Protein AF-A0A4Y7TTF8-F1 (afdb_monomer_lite)

Sequence (127 aa):
MDPTRLFASNSPPDPGEVVTLNNRIEDLTSSISQMEAQLQVMKVELKRHQNALSAFRRIPQEILGEIFLYACPSEGQVVRFGLVCRMWRKATLSTHQLWTTIAISKWLLTFDLDPRYLGYLGWNLPA

Organism: Coprinellus micaceus (NCBI:txid71717)

Radius of gyration: 32.26 Å; chains: 1; bounding box: 101×22×63 Å

Structure (mmCIF, N/CA/C/O backbone):
data_AF-A0A4Y7TTF8-F1
#
_entry.id   AF-A0A4Y7TTF8-F1
#
loop_
_atom_site.group_PDB
_atom_site.id
_atom_site.type_symbol
_atom_site.label_atom_id
_atom_site.label_alt_id
_atom_site.label_comp_id
_atom_site.label_asym_id
_atom_site.label_entity_id
_atom_site.label_seq_id
_atom_site.pdbx_PDB_ins_code
_atom_site.Cartn_x
_atom_site.Cartn_y
_atom_site.Cartn_z
_atom_site.occupancy
_atom_site.B_iso_or_equiv
_atom_site.auth_seq_id
_atom_site.auth_comp_id
_atom_site.auth_asym_id
_atom_site.auth_atom_id
_atom_site.pdbx_PDB_model_num
ATOM 1 N N . MET A 1 1 ? -31.064 -7.640 34.286 1.00 60.31 1 MET A N 1
ATOM 2 C CA . MET A 1 1 ? -31.909 -6.430 34.347 1.00 60.31 1 MET A CA 1
ATOM 3 C C . MET A 1 1 ? -31.841 -5.751 32.996 1.00 60.31 1 MET A C 1
ATOM 5 O O . MET A 1 1 ? -30.791 -5.816 32.374 1.00 60.31 1 MET A O 1
ATOM 9 N N . ASP A 1 2 ? -32.946 -5.183 32.526 1.00 70.56 2 ASP A N 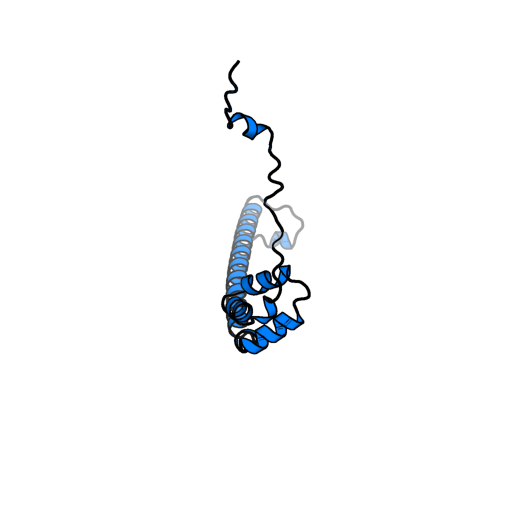1
ATOM 10 C CA . ASP A 1 2 ? -33.003 -4.468 31.249 1.00 70.56 2 ASP A CA 1
ATOM 11 C C . ASP A 1 2 ? -32.699 -2.971 31.484 1.00 70.56 2 ASP A C 1
ATOM 13 O O . ASP A 1 2 ? -33.492 -2.303 32.152 1.00 70.56 2 ASP A O 1
ATOM 17 N N . PRO A 1 3 ? -31.565 -2.433 30.989 1.00 70.56 3 PRO A N 1
ATOM 18 C CA . PRO A 1 3 ? -31.165 -1.046 31.216 1.00 70.56 3 PRO A CA 1
ATOM 19 C C . PRO A 1 3 ? -31.905 -0.039 30.316 1.00 70.56 3 PRO A C 1
ATOM 21 O O . PRO A 1 3 ? -31.552 1.140 30.318 1.00 70.56 3 PRO A O 1
ATOM 24 N N . THR A 1 4 ? -32.925 -0.445 29.546 1.00 79.00 4 THR A N 1
ATOM 25 C CA . THR A 1 4 ? -33.674 0.453 28.639 1.00 79.00 4 THR A CA 1
ATOM 26 C C . THR A 1 4 ? -34.206 1.719 29.312 1.00 79.00 4 THR A C 1
ATOM 28 O O . THR A 1 4 ? -34.226 2.775 28.676 1.00 79.00 4 THR A O 1
ATOM 31 N N . ARG A 1 5 ? -34.559 1.667 30.607 1.00 84.25 5 ARG A N 1
ATOM 32 C CA . ARG A 1 5 ? -35.003 2.853 31.367 1.00 84.25 5 ARG A CA 1
ATOM 33 C C . ARG A 1 5 ? -33.952 3.968 31.428 1.00 84.25 5 ARG A C 1
ATOM 35 O O . ARG A 1 5 ? -34.326 5.135 31.500 1.00 84.25 5 ARG A O 1
ATOM 42 N N . LEU A 1 6 ? -32.661 3.629 31.380 1.00 81.31 6 LEU A N 1
ATOM 43 C CA . LEU A 1 6 ? -31.550 4.588 31.451 1.00 81.31 6 LEU A CA 1
ATOM 44 C C . LEU A 1 6 ? -31.401 5.411 30.170 1.00 81.31 6 LEU A C 1
ATOM 46 O O . LEU A 1 6 ? -30.857 6.506 30.201 1.00 81.31 6 LEU A O 1
ATOM 50 N N . PHE A 1 7 ? -31.921 4.916 29.047 1.00 83.56 7 PHE A N 1
ATOM 51 C CA . PHE A 1 7 ? -31.952 5.671 27.793 1.00 83.56 7 PHE A CA 1
ATOM 52 C C . PHE A 1 7 ? -33.189 6.576 27.681 1.00 83.56 7 PHE A C 1
ATOM 54 O O . PHE A 1 7 ? -33.271 7.391 26.766 1.00 83.56 7 PHE A O 1
ATOM 61 N N . ALA A 1 8 ? -34.141 6.447 28.611 1.00 84.75 8 ALA A N 1
ATOM 62 C CA . ALA A 1 8 ? -35.382 7.217 28.658 1.00 84.75 8 ALA A CA 1
ATOM 63 C C . ALA A 1 8 ? -35.477 8.166 29.873 1.00 84.75 8 ALA A C 1
ATOM 65 O O . ALA A 1 8 ? -36.408 8.966 29.946 1.00 84.75 8 ALA A O 1
ATOM 66 N N . SER A 1 9 ? -34.540 8.091 30.827 1.00 84.75 9 SER A N 1
ATOM 67 C CA . SER A 1 9 ? -34.529 8.886 32.062 1.00 84.75 9 SER A CA 1
ATOM 68 C C . SER A 1 9 ? -33.107 9.286 32.464 1.00 84.75 9 SER A C 1
ATOM 70 O O . SER A 1 9 ? -32.175 8.508 32.308 1.00 84.75 9 SER A O 1
ATOM 72 N N . ASN A 1 10 ? -32.958 10.464 33.078 1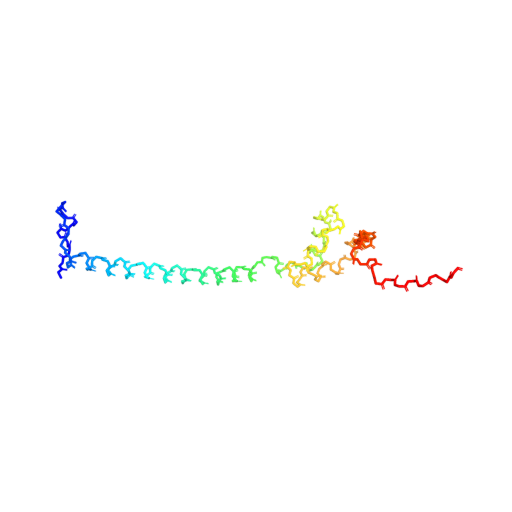.00 86.38 10 ASN A N 1
ATOM 73 C CA . ASN A 1 10 ? -31.692 10.959 33.641 1.00 86.38 10 ASN A CA 1
ATOM 74 C C . ASN A 1 10 ? -31.399 10.435 35.066 1.00 86.38 10 ASN A C 1
ATOM 76 O O . ASN A 1 10 ? -30.591 11.017 35.789 1.00 86.38 10 ASN A O 1
ATOM 80 N N . SER A 1 11 ? -32.083 9.385 35.526 1.00 87.31 11 SER A N 1
ATOM 81 C CA . SER A 1 11 ? -31.794 8.772 36.830 1.00 87.31 11 SER A CA 1
ATOM 82 C C . SER A 1 11 ? -30.430 8.064 36.818 1.00 87.31 11 SER A C 1
ATOM 84 O O . SER A 1 11 ? -30.096 7.436 35.814 1.00 87.31 11 SER A O 1
ATOM 86 N N . PRO A 1 12 ? -29.649 8.111 37.916 1.00 87.50 12 PRO A N 1
ATOM 87 C CA . PRO A 1 12 ? -28.372 7.407 37.974 1.00 8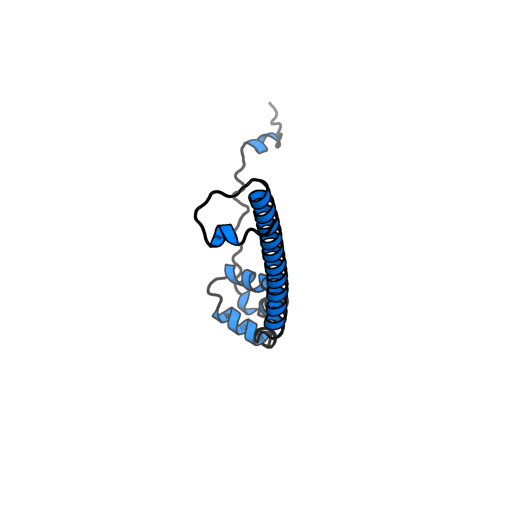7.50 12 PRO A CA 1
ATOM 88 C C . PRO A 1 12 ? -28.580 5.882 37.879 1.00 87.50 12 PRO A C 1
ATOM 90 O O . PRO A 1 12 ? -29.558 5.372 38.442 1.00 87.50 12 PRO A O 1
ATOM 93 N N . PRO A 1 13 ? -27.683 5.153 37.188 1.00 89.00 13 PRO A N 1
ATOM 94 C CA . PRO A 1 13 ? -27.765 3.703 37.072 1.00 89.00 13 PRO A CA 1
ATOM 95 C C . PRO A 1 13 ? -27.456 3.020 38.402 1.00 89.00 13 PRO A C 1
ATOM 97 O O . PRO A 1 13 ? -26.585 3.463 39.158 1.00 89.00 13 PRO A O 1
ATOM 100 N N . ASP A 1 14 ? -28.157 1.923 38.680 1.00 91.00 14 ASP A N 1
ATOM 101 C CA . ASP A 1 14 ? -27.822 1.074 39.823 1.00 91.00 14 ASP A CA 1
ATOM 102 C C . ASP A 1 14 ? -26.593 0.187 39.519 1.00 91.00 14 ASP A C 1
ATOM 104 O O . ASP A 1 14 ? -26.219 0.010 38.354 1.00 91.00 14 ASP A O 1
ATOM 108 N N . PRO A 1 15 ? -25.931 -0.393 40.538 1.00 90.81 15 PRO A N 1
ATOM 109 C CA . PRO A 1 15 ? -24.721 -1.188 40.325 1.00 90.81 15 PRO A CA 1
ATOM 110 C C . PRO A 1 15 ? -24.887 -2.369 39.352 1.00 90.81 15 PRO A C 1
ATOM 112 O O . PRO A 1 15 ? -23.947 -2.694 38.627 1.00 90.81 15 PRO A O 1
ATOM 115 N N . GLY A 1 16 ? -26.059 -3.010 39.302 1.00 88.75 16 GLY A N 1
ATOM 116 C CA . GLY A 1 16 ? -26.329 -4.127 38.392 1.00 88.75 16 GLY A CA 1
ATOM 117 C C . GLY A 1 16 ? -26.481 -3.678 36.937 1.00 88.75 16 GLY A C 1
ATOM 118 O O . GLY A 1 16 ? -26.022 -4.362 36.015 1.00 88.75 16 GLY A O 1
ATOM 119 N N . GLU A 1 17 ? -27.066 -2.502 36.719 1.00 90.69 17 GLU A N 1
ATOM 120 C CA . GLU A 1 17 ? -27.125 -1.865 35.401 1.00 90.69 17 GLU A CA 1
ATOM 121 C C . GLU A 1 17 ? -25.747 -1.413 34.921 1.00 90.69 17 GLU A C 1
ATOM 123 O O . GLU A 1 17 ? -25.417 -1.634 33.757 1.00 90.69 17 GLU A O 1
ATOM 128 N N . VAL A 1 18 ? -24.918 -0.854 35.812 1.00 92.31 18 VAL A N 1
ATOM 129 C CA . VAL A 1 18 ? -23.529 -0.481 35.493 1.00 92.31 18 VAL A CA 1
ATOM 130 C C . VAL A 1 18 ? -22.739 -1.700 35.017 1.00 92.31 18 VAL A C 1
ATOM 132 O O . VAL A 1 18 ? -22.078 -1.630 33.984 1.00 92.31 18 VAL A O 1
ATOM 135 N N . VAL A 1 19 ? -22.841 -2.836 35.715 1.00 92.69 19 VAL A N 1
ATOM 136 C CA . VAL A 1 19 ? -22.183 -4.087 35.293 1.00 92.69 19 VAL A CA 1
ATOM 137 C C . VAL A 1 19 ? -22.712 -4.558 33.936 1.00 92.69 19 VAL A C 1
ATOM 139 O O . VAL A 1 19 ? -21.927 -4.901 33.056 1.00 92.69 19 VAL A O 1
ATOM 142 N N . THR A 1 20 ? -24.032 -4.529 33.735 1.00 92.44 20 THR A N 1
ATOM 143 C CA . THR A 1 20 ? -24.653 -4.941 32.463 1.00 92.44 20 THR A CA 1
ATOM 144 C C . THR A 1 20 ? -24.174 -4.071 31.295 1.00 92.44 20 THR A C 1
ATOM 146 O O . THR A 1 20 ? -23.836 -4.593 30.231 1.00 92.44 20 THR A O 1
ATOM 149 N N . LEU A 1 21 ? -24.109 -2.751 31.488 1.00 92.00 21 LEU A N 1
ATOM 150 C CA . LEU A 1 21 ? -23.628 -1.807 30.481 1.00 92.00 21 LEU A CA 1
ATOM 151 C C . LEU A 1 21 ? -22.129 -1.960 30.221 1.00 92.00 21 LEU A C 1
ATOM 153 O O . LEU A 1 21 ? -21.734 -1.962 29.061 1.00 92.00 21 LEU A O 1
ATOM 157 N N . ASN A 1 22 ? -21.309 -2.140 31.257 1.00 95.12 22 ASN A N 1
ATOM 158 C CA . ASN A 1 22 ? -19.870 -2.356 31.097 1.00 95.12 22 ASN A CA 1
ATOM 159 C C . ASN A 1 22 ? -19.574 -3.631 30.303 1.00 95.12 22 ASN A C 1
ATOM 161 O O . ASN A 1 22 ? -18.800 -3.570 29.352 1.00 95.12 22 ASN A O 1
ATOM 165 N N . ASN A 1 23 ? -20.253 -4.740 30.609 1.00 95.31 23 ASN A N 1
ATOM 166 C CA . ASN A 1 23 ? -20.127 -5.972 29.827 1.00 95.31 23 ASN A CA 1
ATOM 167 C C . ASN A 1 23 ? -20.525 -5.731 28.366 1.00 95.31 23 ASN A C 1
ATOM 169 O O . ASN A 1 23 ? -19.838 -6.160 27.446 1.00 95.31 23 ASN A O 1
ATOM 173 N N . ARG A 1 24 ? -21.607 -4.973 28.131 1.00 94.88 24 ARG A N 1
ATOM 174 C CA . ARG A 1 24 ? -22.036 -4.650 26.768 1.00 94.88 24 ARG A CA 1
ATOM 175 C C . ARG A 1 24 ? -21.039 -3.754 26.032 1.00 94.88 24 ARG A C 1
ATOM 177 O O . ARG A 1 24 ? -20.846 -3.933 24.831 1.00 94.88 24 ARG A O 1
ATOM 184 N N . ILE A 1 25 ? -20.425 -2.795 26.722 1.00 96.75 25 ILE A N 1
ATOM 185 C CA . ILE A 1 25 ? -19.357 -1.947 26.180 1.00 96.75 25 ILE A CA 1
ATOM 186 C C . ILE A 1 25 ? -18.156 -2.813 25.806 1.00 96.75 25 ILE A C 1
ATOM 188 O O . ILE A 1 25 ? -17.624 -2.656 24.708 1.00 96.75 25 ILE A O 1
ATOM 192 N N . GLU A 1 26 ? -17.755 -3.739 26.673 1.00 98.00 26 GLU A N 1
ATOM 193 C CA . GLU A 1 26 ? -16.647 -4.657 26.421 1.00 98.00 26 GLU A CA 1
ATOM 194 C C . GLU A 1 26 ? -16.930 -5.556 25.208 1.00 98.00 26 GLU A C 1
ATOM 196 O O . GLU A 1 26 ? -16.122 -5.599 24.277 1.00 98.00 26 GLU A O 1
ATOM 201 N N . ASP A 1 27 ? -18.119 -6.161 25.140 1.00 98.00 27 ASP A N 1
ATOM 202 C CA . ASP A 1 27 ? -18.564 -6.983 24.008 1.00 98.00 27 ASP A CA 1
ATOM 203 C C . ASP A 1 27 ? -18.529 -6.211 22.682 1.00 98.00 27 ASP A C 1
ATOM 205 O O . ASP A 1 27 ? -18.038 -6.704 21.659 1.00 98.00 27 ASP A O 1
ATOM 20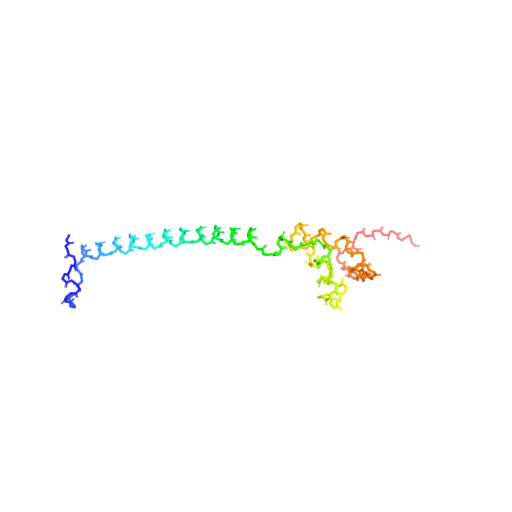9 N N . LEU A 1 28 ? -19.063 -4.985 22.679 1.00 98.19 28 LEU A N 1
ATOM 210 C CA . LEU A 1 28 ? -19.093 -4.135 21.490 1.00 98.19 28 LEU A CA 1
ATOM 211 C C . LEU A 1 28 ? -17.686 -3.688 21.092 1.00 98.19 28 LEU A C 1
ATOM 213 O O . LEU A 1 28 ? -17.357 -3.712 19.908 1.00 98.19 28 LEU A O 1
ATOM 217 N N . THR A 1 29 ? -16.839 -3.336 22.058 1.00 98.50 29 THR A N 1
ATOM 218 C CA . THR A 1 29 ? -15.447 -2.929 21.810 1.00 98.50 29 THR A CA 1
ATOM 219 C C . THR A 1 29 ? -14.634 -4.084 21.227 1.00 98.50 29 THR A C 1
ATOM 221 O O . THR A 1 29 ? -13.881 -3.898 20.265 1.00 98.50 29 THR A O 1
ATOM 224 N N . SER A 1 30 ? -14.834 -5.295 21.748 1.00 98.31 30 SER A N 1
ATOM 225 C CA . SER A 1 30 ? -14.238 -6.521 21.215 1.00 98.31 30 SER A CA 1
ATOM 226 C C . SER A 1 30 ? -14.714 -6.798 19.785 1.00 98.31 30 SER A C 1
ATOM 228 O O . SER A 1 30 ? -13.902 -7.027 18.885 1.00 98.31 30 SER A O 1
ATOM 230 N N . SER A 1 31 ? -16.020 -6.662 19.535 1.00 98.50 31 SER A N 1
ATOM 231 C CA . SER A 1 31 ? -16.609 -6.842 18.201 1.00 98.50 31 SER A CA 1
ATOM 232 C C . SER A 1 31 ? -16.072 -5.830 17.182 1.00 98.50 31 SER A C 1
ATOM 234 O O . SER A 1 31 ? -15.744 -6.206 16.056 1.00 98.50 31 SER A O 1
ATOM 236 N N . ILE A 1 32 ? -15.942 -4.556 17.569 1.00 98.62 32 ILE A N 1
ATOM 237 C CA . ILE A 1 32 ? -15.332 -3.505 16.737 1.00 98.62 32 ILE A CA 1
ATOM 238 C C . ILE A 1 32 ? -13.895 -3.890 16.389 1.00 98.62 32 ILE A C 1
ATOM 240 O O . ILE A 1 32 ? -13.545 -3.945 15.211 1.00 98.62 32 ILE A O 1
ATOM 244 N N . SER A 1 33 ? -13.096 -4.247 17.395 1.00 98.44 33 SER A N 1
ATOM 245 C CA . SER A 1 33 ? -11.693 -4.631 17.209 1.00 98.44 33 SER A CA 1
ATOM 246 C C . SER A 1 33 ? -11.546 -5.822 16.252 1.00 98.44 33 SER A C 1
ATOM 248 O O . SER A 1 33 ? -10.676 -5.834 15.377 1.00 98.44 33 SER A O 1
ATOM 250 N N . GLN A 1 34 ? -12.429 -6.818 16.366 1.00 98.50 34 GLN A N 1
ATOM 251 C CA . GLN A 1 34 ? -12.445 -7.976 15.474 1.00 98.50 34 GLN A CA 1
ATOM 252 C C . GLN A 1 34 ? -12.791 -7.589 14.029 1.00 98.50 34 GLN A C 1
ATOM 254 O O . GLN A 1 34 ? -12.112 -8.026 13.094 1.00 98.50 34 GLN A O 1
ATOM 259 N N . MET A 1 35 ? -13.830 -6.776 13.830 1.00 98.50 35 MET A N 1
ATOM 260 C CA . MET A 1 35 ? -14.244 -6.328 12.497 1.00 98.50 35 MET A CA 1
ATOM 261 C C . MET A 1 35 ? -13.173 -5.458 11.833 1.00 98.50 35 MET A C 1
ATOM 263 O O . MET A 1 35 ? -12.908 -5.609 10.639 1.00 98.50 35 MET A O 1
ATOM 267 N N . GLU A 1 36 ? -12.505 -4.594 12.595 1.00 98.62 36 GLU A N 1
ATOM 268 C CA . GLU A 1 36 ? -11.381 -3.801 12.099 1.00 98.62 36 GLU A CA 1
ATOM 269 C C . GLU A 1 36 ? -10.223 -4.690 11.640 1.00 98.62 36 GLU A C 1
ATOM 271 O O . GLU A 1 36 ? -9.692 -4.486 10.544 1.00 98.62 36 GLU A O 1
ATOM 276 N N . ALA A 1 37 ? -9.871 -5.721 12.414 1.00 98.44 37 ALA A N 1
ATOM 277 C CA . ALA A 1 37 ? -8.841 -6.681 12.025 1.00 98.44 37 ALA A CA 1
ATOM 278 C C . ALA A 1 37 ? -9.205 -7.412 10.720 1.00 98.44 37 ALA A C 1
ATOM 280 O O . ALA A 1 37 ? -8.378 -7.507 9.808 1.00 98.44 37 ALA A O 1
ATOM 281 N N . GLN A 1 38 ? -10.453 -7.870 10.585 1.00 98.56 38 GLN A N 1
ATOM 282 C CA . GLN A 1 38 ? -10.939 -8.506 9.355 1.00 98.56 38 GLN A CA 1
ATOM 283 C C . GLN A 1 38 ? -10.882 -7.557 8.154 1.00 98.56 38 GLN A C 1
ATOM 285 O O . GLN A 1 38 ? -10.411 -7.934 7.078 1.00 98.56 38 GLN A O 1
ATOM 290 N N . LEU A 1 39 ? -11.297 -6.305 8.341 1.00 98.62 39 LEU A N 1
ATOM 291 C CA . LEU A 1 39 ? -11.246 -5.279 7.306 1.00 98.62 39 LEU A CA 1
ATOM 292 C C . LEU A 1 39 ? -9.805 -5.012 6.853 1.00 98.62 39 LEU A C 1
ATOM 294 O O . LEU A 1 39 ? -9.562 -4.865 5.652 1.00 98.62 39 LEU A O 1
ATOM 298 N N . GLN A 1 40 ? -8.837 -4.988 7.774 1.00 98.50 40 GLN A N 1
ATOM 299 C CA . GLN A 1 40 ? -7.424 -4.843 7.412 1.00 98.50 40 GLN A CA 1
ATOM 300 C C . GLN A 1 40 ? -6.920 -6.021 6.577 1.00 98.50 40 GLN A C 1
ATOM 302 O O . GLN A 1 40 ? -6.275 -5.805 5.548 1.00 98.50 40 GLN A O 1
ATOM 307 N N . VAL A 1 41 ? -7.265 -7.255 6.955 1.00 98.50 41 VAL A N 1
ATOM 308 C CA . VAL A 1 41 ? -6.911 -8.455 6.178 1.00 98.50 41 VAL A CA 1
ATOM 309 C C . VAL A 1 41 ? -7.477 -8.368 4.757 1.00 98.50 41 VAL A C 1
ATOM 311 O O . VAL A 1 41 ? -6.732 -8.518 3.785 1.00 98.50 41 VAL A O 1
ATOM 314 N N . MET A 1 42 ? -8.761 -8.031 4.616 1.00 98.31 42 MET A N 1
ATOM 315 C CA . MET A 1 42 ? -9.401 -7.895 3.303 1.00 98.31 42 MET A CA 1
ATOM 316 C C . MET A 1 42 ? -8.787 -6.767 2.463 1.00 98.31 42 MET A C 1
ATOM 318 O O . MET A 1 42 ? -8.591 -6.931 1.259 1.00 98.31 42 MET A O 1
ATOM 322 N N . LYS A 1 43 ? -8.422 -5.630 3.072 1.00 98.50 43 LYS A N 1
ATOM 323 C CA . LYS A 1 43 ? -7.727 -4.535 2.368 1.00 98.50 43 LYS A CA 1
ATOM 324 C C . LYS A 1 43 ? -6.362 -4.966 1.838 1.00 98.50 43 LYS A C 1
ATOM 326 O O . LYS A 1 43 ? -6.009 -4.615 0.707 1.00 98.50 43 LYS A O 1
ATOM 331 N N . VAL A 1 44 ? -5.596 -5.718 2.628 1.00 98.06 44 VAL A N 1
ATOM 332 C CA . VAL A 1 44 ? -4.304 -6.274 2.196 1.00 98.06 44 VAL A CA 1
ATOM 333 C C . VAL A 1 44 ? -4.506 -7.213 1.009 1.00 98.06 44 VAL A C 1
ATOM 335 O O . VAL A 1 44 ? -3.789 -7.108 0.008 1.00 98.06 44 VAL A O 1
ATOM 338 N N . GLU A 1 45 ? -5.509 -8.085 1.073 1.00 98.00 45 GLU A N 1
ATOM 339 C CA . GLU A 1 45 ? -5.820 -9.009 -0.012 1.00 98.00 45 GLU A CA 1
ATOM 340 C C . GLU A 1 45 ? -6.278 -8.288 -1.287 1.00 98.00 45 GLU A C 1
ATOM 342 O O . GLU A 1 45 ? -5.775 -8.586 -2.375 1.00 98.00 45 GLU A O 1
ATOM 347 N N . LEU A 1 46 ? -7.162 -7.297 -1.172 1.00 97.56 46 LEU A N 1
ATOM 348 C CA . LEU A 1 46 ? -7.595 -6.463 -2.293 1.00 97.56 46 LEU A CA 1
ATOM 349 C C . LEU A 1 46 ? -6.391 -5.805 -2.974 1.00 97.56 46 LEU A C 1
ATOM 351 O O . LEU A 1 46 ? -6.221 -5.910 -4.192 1.00 97.56 46 LEU A O 1
ATOM 355 N N . LYS A 1 47 ? -5.509 -5.180 -2.186 1.00 95.81 47 LYS A N 1
ATOM 356 C CA . LYS A 1 47 ? -4.309 -4.520 -2.708 1.00 95.81 47 LYS A CA 1
ATOM 357 C C . LYS A 1 47 ? -3.357 -5.512 -3.371 1.00 95.81 47 LYS A C 1
ATOM 359 O O . LYS A 1 47 ? -2.764 -5.193 -4.400 1.00 95.81 47 LYS A O 1
ATOM 364 N N . ARG A 1 48 ? -3.233 -6.735 -2.845 1.00 93.25 48 ARG A N 1
ATOM 365 C CA . ARG A 1 48 ? -2.447 -7.811 -3.472 1.00 93.25 48 ARG A CA 1
ATOM 366 C C . ARG A 1 48 ? -2.959 -8.134 -4.877 1.00 93.25 48 ARG A C 1
ATOM 368 O O . ARG A 1 48 ? -2.153 -8.208 -5.806 1.00 93.25 48 ARG A O 1
ATOM 375 N N . HIS A 1 49 ? -4.272 -8.281 -5.041 1.00 93.62 49 HIS A N 1
ATOM 376 C CA . HIS A 1 49 ? -4.892 -8.570 -6.337 1.00 93.62 49 HIS A CA 1
ATOM 377 C C . HIS A 1 49 ? -4.790 -7.383 -7.302 1.00 93.62 49 HIS A C 1
ATOM 379 O O . HIS A 1 49 ? -4.371 -7.562 -8.445 1.00 93.62 49 HIS A O 1
ATOM 385 N N . GLN A 1 50 ? -5.057 -6.160 -6.837 1.00 92.38 50 GLN A N 1
ATOM 386 C CA . GLN A 1 50 ? -4.864 -4.943 -7.636 1.00 92.38 50 GLN A CA 1
ATOM 387 C C . GLN A 1 50 ? -3.417 -4.813 -8.123 1.00 92.38 50 GLN A C 1
ATOM 389 O O . GLN A 1 50 ? -3.169 -4.573 -9.303 1.00 92.38 50 GLN A O 1
ATOM 394 N N . ASN A 1 51 ? -2.445 -5.057 -7.242 1.00 87.38 51 ASN A N 1
ATOM 395 C CA . ASN A 1 51 ? -1.032 -5.040 -7.602 1.00 87.38 51 ASN A CA 1
ATOM 396 C C . ASN A 1 51 ? -0.683 -6.124 -8.628 1.00 87.38 51 ASN A C 1
ATOM 398 O O . ASN A 1 51 ? 0.197 -5.896 -9.457 1.00 87.38 51 ASN A O 1
ATOM 402 N N . ALA A 1 52 ? -1.332 -7.293 -8.577 1.00 86.69 52 ALA A N 1
ATOM 403 C CA . ALA A 1 52 ? -1.158 -8.361 -9.561 1.00 86.69 52 ALA A CA 1
ATOM 404 C C . ALA A 1 52 ? -1.692 -7.990 -10.946 1.00 86.69 52 ALA A C 1
ATOM 406 O O . ALA A 1 52 ? -1.083 -8.357 -11.950 1.00 86.69 52 ALA A O 1
ATOM 407 N N . LEU A 1 53 ? -2.771 -7.213 -10.988 1.00 88.88 53 LEU A N 1
ATOM 408 C CA . LEU A 1 53 ? -3.379 -6.704 -12.215 1.00 88.88 53 LEU A CA 1
ATOM 409 C C . LEU A 1 53 ? -2.784 -5.371 -12.687 1.00 88.88 53 LEU A C 1
ATOM 411 O O . LEU A 1 53 ? -3.174 -4.874 -13.741 1.00 88.88 53 LEU A O 1
ATOM 415 N N . SER A 1 54 ? -1.845 -4.797 -11.931 1.00 86.31 54 SER A N 1
ATOM 416 C CA . SER A 1 54 ? -1.226 -3.513 -12.253 1.00 86.31 54 SER A CA 1
ATOM 417 C C . SER A 1 54 ? -0.631 -3.521 -13.659 1.00 86.31 54 SER A C 1
ATOM 419 O O . SER A 1 54 ? 0.159 -4.404 -14.009 1.00 86.31 54 SER A O 1
ATOM 421 N N . ALA A 1 55 ? -0.966 -2.487 -14.437 1.00 82.81 55 ALA A N 1
ATOM 422 C CA . ALA A 1 55 ? -0.466 -2.291 -15.794 1.00 82.81 55 ALA A CA 1
ATOM 423 C C . ALA A 1 55 ? 1.067 -2.334 -15.856 1.00 82.81 55 ALA A C 1
ATOM 425 O O . ALA A 1 55 ? 1.619 -2.873 -16.811 1.00 82.81 55 ALA A O 1
ATOM 426 N N . PHE A 1 56 ? 1.753 -1.885 -14.796 1.00 80.25 56 PHE A N 1
ATOM 427 C CA . PHE A 1 56 ? 3.212 -1.914 -14.710 1.00 80.25 56 PHE A CA 1
ATOM 428 C C . PHE A 1 56 ? 3.807 -3.312 -14.896 1.00 80.25 56 PHE A C 1
ATOM 430 O O . PHE A 1 56 ? 4.887 -3.419 -15.459 1.00 80.25 56 PHE A O 1
ATOM 437 N N . ARG A 1 57 ? 3.117 -4.391 -14.495 1.00 80.69 57 ARG A N 1
ATOM 438 C CA . ARG A 1 57 ? 3.617 -5.769 -14.687 1.00 80.69 57 ARG A CA 1
ATOM 439 C C . ARG A 1 57 ? 3.558 -6.254 -16.136 1.00 80.69 57 ARG A C 1
ATOM 441 O O . ARG A 1 57 ? 4.124 -7.299 -16.436 1.00 80.69 57 ARG A O 1
ATOM 448 N N . ARG A 1 58 ? 2.840 -5.539 -17.006 1.00 85.25 58 ARG A N 1
ATOM 449 C CA . ARG A 1 58 ? 2.699 -5.854 -18.435 1.00 85.25 58 ARG A CA 1
ATOM 450 C C . ARG A 1 58 ? 3.632 -5.021 -19.310 1.00 85.25 58 ARG A C 1
ATOM 452 O O . ARG A 1 58 ? 3.708 -5.275 -20.505 1.00 85.25 58 ARG A O 1
ATOM 459 N N . ILE A 1 59 ? 4.307 -4.027 -18.731 1.00 88.19 59 ILE A N 1
ATOM 460 C CA . ILE A 1 59 ? 5.238 -3.174 -19.463 1.00 88.19 59 ILE A CA 1
ATOM 461 C C . ILE A 1 59 ? 6.489 -4.005 -19.788 1.00 88.19 59 ILE A C 1
ATOM 463 O O . ILE A 1 59 ? 7.077 -4.582 -18.865 1.00 88.19 59 ILE A O 1
ATOM 467 N N . PRO A 1 60 ? 6.902 -4.084 -21.066 1.00 90.94 60 PRO A N 1
ATOM 468 C CA . PRO A 1 60 ? 8.168 -4.702 -21.441 1.00 90.94 60 PRO A CA 1
ATOM 469 C C . PRO A 1 60 ? 9.347 -4.056 -20.704 1.00 90.94 60 PRO A C 1
ATOM 471 O O . PRO A 1 60 ? 9.309 -2.874 -20.354 1.00 90.94 60 PRO A O 1
ATOM 474 N N . GLN A 1 61 ? 10.404 -4.824 -20.446 1.00 89.94 61 GLN A N 1
ATOM 475 C CA . GLN A 1 61 ? 11.540 -4.333 -19.655 1.00 89.94 61 GLN A CA 1
ATOM 476 C C . GLN A 1 61 ? 12.266 -3.177 -20.348 1.00 89.94 61 GLN A C 1
ATOM 478 O O . GLN A 1 61 ? 12.768 -2.284 -19.674 1.00 89.94 61 GLN A O 1
ATOM 483 N N . GLU A 1 62 ? 12.254 -3.172 -21.676 1.00 92.19 62 GLU A N 1
ATOM 484 C CA . GLU A 1 62 ? 12.823 -2.144 -22.540 1.00 92.19 62 GLU A CA 1
ATOM 485 C C . GLU A 1 62 ? 12.101 -0.812 -22.327 1.00 92.19 62 GLU A C 1
ATOM 487 O O . GLU A 1 62 ? 12.731 0.211 -22.088 1.00 92.19 62 GLU A O 1
ATOM 492 N N . ILE A 1 63 ? 10.765 -0.839 -22.296 1.00 94.81 63 ILE A N 1
ATOM 493 C CA . ILE A 1 63 ? 9.948 0.358 -22.064 1.00 94.81 63 ILE A CA 1
ATOM 494 C C . ILE A 1 63 ? 10.139 0.886 -20.638 1.00 94.81 63 ILE A C 1
ATOM 496 O O . ILE A 1 63 ? 10.180 2.095 -20.427 1.00 94.81 63 ILE A O 1
ATOM 500 N N . LEU A 1 64 ? 10.300 0.001 -19.647 1.00 92.56 64 LEU A N 1
ATOM 501 C CA . LEU A 1 64 ? 10.685 0.421 -18.294 1.00 92.56 64 LEU A CA 1
ATOM 502 C C . LEU A 1 64 ? 12.063 1.094 -18.277 1.00 92.56 64 LEU A C 1
ATOM 504 O O . LEU A 1 64 ? 12.229 2.085 -17.572 1.00 92.56 64 LEU A O 1
ATOM 508 N N . GLY A 1 65 ? 13.020 0.587 -19.057 1.00 92.81 65 GLY A N 1
ATOM 509 C CA . GLY A 1 65 ? 14.339 1.190 -19.240 1.00 92.81 65 GLY A CA 1
ATOM 510 C C . GLY A 1 65 ? 14.269 2.618 -19.776 1.00 92.81 65 GLY A C 1
ATOM 511 O O . GLY A 1 65 ? 14.825 3.524 -19.159 1.00 92.81 65 GLY A O 1
ATOM 512 N N . GLU A 1 66 ? 13.507 2.833 -20.851 1.00 94.25 66 GLU A N 1
ATOM 513 C CA . GLU A 1 66 ? 13.267 4.164 -21.433 1.00 94.25 66 GLU A CA 1
ATOM 514 C C . GLU A 1 66 ? 12.617 5.127 -20.431 1.00 94.25 66 GLU A C 1
ATOM 516 O O . GLU A 1 66 ? 13.034 6.277 -20.285 1.00 94.25 66 GLU A O 1
ATOM 521 N N . ILE A 1 67 ? 11.627 4.646 -19.670 1.00 92.88 67 ILE A N 1
ATOM 522 C CA . ILE A 1 67 ? 11.002 5.438 -18.604 1.00 92.88 67 ILE A CA 1
ATOM 523 C C . ILE A 1 67 ? 12.038 5.822 -17.546 1.00 92.88 67 ILE A C 1
ATOM 525 O O . ILE A 1 67 ? 12.055 6.969 -17.107 1.00 92.88 67 ILE A O 1
ATOM 529 N N . PHE A 1 68 ? 12.895 4.891 -17.120 1.00 92.50 68 PHE A N 1
ATOM 530 C CA . PHE A 1 68 ? 13.934 5.182 -16.133 1.00 92.50 68 PHE A CA 1
ATOM 531 C C . PHE A 1 68 ? 14.946 6.195 -16.661 1.00 92.50 68 PHE A C 1
ATOM 533 O O . PHE A 1 68 ? 15.336 7.078 -15.906 1.00 92.50 68 PHE A O 1
ATOM 540 N N . LEU A 1 69 ? 15.333 6.111 -17.936 1.00 91.00 69 LEU A N 1
ATOM 541 C CA . LEU A 1 69 ? 16.244 7.074 -18.562 1.00 91.00 69 LEU A CA 1
ATOM 542 C C . LEU A 1 69 ? 15.655 8.480 -18.556 1.00 91.00 69 LEU A C 1
ATOM 544 O O . LEU A 1 69 ? 16.333 9.431 -18.177 1.00 91.00 69 LEU A O 1
ATOM 548 N N . TYR A 1 70 ? 14.374 8.598 -18.899 1.00 90.69 70 TYR A N 1
ATOM 549 C CA . TYR A 1 70 ? 13.669 9.874 -18.854 1.00 90.69 70 TYR A CA 1
ATOM 550 C C . TYR A 1 70 ? 13.476 10.391 -17.419 1.00 90.69 70 TYR A C 1
ATOM 552 O O . TYR A 1 70 ? 13.578 11.587 -17.153 1.00 90.69 70 TYR A O 1
ATOM 560 N N . ALA A 1 71 ? 13.186 9.493 -16.477 1.00 88.75 71 ALA A N 1
ATOM 561 C CA . ALA A 1 71 ? 12.833 9.839 -15.104 1.00 88.75 71 ALA A CA 1
ATOM 562 C C . ALA A 1 71 ? 14.036 9.995 -14.159 1.00 88.75 71 ALA A C 1
ATOM 564 O O . ALA A 1 71 ? 13.829 10.366 -13.003 1.00 88.75 71 ALA A O 1
ATOM 565 N N . CYS A 1 72 ? 15.263 9.688 -14.593 1.00 81.44 72 CYS A N 1
ATOM 566 C CA . CYS A 1 72 ? 16.458 9.724 -13.751 1.00 81.44 72 CYS A CA 1
ATOM 567 C C . CYS A 1 72 ? 17.301 10.985 -14.008 1.00 81.44 72 CYS A C 1
ATOM 569 O O . CYS A 1 72 ? 18.204 10.956 -14.840 1.00 81.44 72 CYS A O 1
ATOM 571 N N . PRO A 1 73 ? 17.082 12.089 -13.270 1.00 64.69 73 PRO A N 1
ATOM 572 C CA . PRO A 1 73 ? 17.846 13.321 -13.464 1.00 64.69 73 PRO A CA 1
ATOM 573 C C . PRO A 1 73 ? 19.270 13.262 -12.884 1.00 64.69 73 PRO A C 1
ATOM 575 O O . PRO A 1 73 ? 20.065 14.156 -13.158 1.00 64.69 73 PRO A O 1
ATOM 578 N N . SER A 1 74 ? 19.607 12.267 -12.047 1.00 69.81 74 SER A N 1
ATOM 579 C CA . SER A 1 74 ? 20.945 12.143 -11.449 1.00 69.81 74 SER A CA 1
ATOM 580 C C . SER A 1 74 ? 21.355 10.704 -11.107 1.00 69.81 74 SER A C 1
ATOM 582 O O . SER A 1 74 ? 20.533 9.867 -10.734 1.00 69.81 74 SER A O 1
ATOM 584 N N . GLU A 1 75 ? 22.661 10.434 -11.179 1.00 67.50 75 GLU A N 1
ATOM 585 C CA . GLU A 1 75 ? 23.295 9.104 -11.078 1.00 67.50 75 GLU A CA 1
ATOM 586 C C . GLU A 1 75 ? 22.977 8.340 -9.778 1.00 67.50 75 GLU A C 1
ATOM 588 O O . GLU A 1 75 ? 22.875 7.115 -9.769 1.00 67.50 75 GLU A O 1
ATOM 593 N N . GLY A 1 76 ? 22.737 9.048 -8.670 1.00 68.25 76 GLY A N 1
ATOM 594 C CA . GLY A 1 76 ? 22.418 8.433 -7.374 1.00 68.25 76 GLY A CA 1
ATOM 595 C C . GLY A 1 76 ? 21.008 7.835 -7.275 1.00 68.25 76 GLY A C 1
ATOM 596 O O . GLY A 1 76 ? 20.709 7.107 -6.325 1.00 68.25 76 GLY A O 1
ATOM 597 N N . GLN A 1 77 ? 20.120 8.134 -8.229 1.00 76.19 77 GLN A N 1
ATOM 598 C CA . GLN A 1 77 ? 18.731 7.663 -8.206 1.00 76.19 77 GLN A CA 1
ATOM 599 C C . GLN A 1 77 ? 18.533 6.350 -8.967 1.00 76.19 77 GLN A C 1
ATOM 601 O O . GLN A 1 77 ? 17.576 5.630 -8.679 1.00 76.19 77 GLN A O 1
ATOM 606 N N . VAL A 1 78 ? 19.472 5.980 -9.844 1.00 86.94 78 VAL A N 1
ATOM 607 C CA . VAL A 1 78 ? 19.414 4.745 -10.643 1.00 86.94 78 VAL A CA 1
ATOM 608 C C . VAL A 1 78 ? 19.264 3.514 -9.747 1.00 86.94 78 VAL A C 1
ATOM 610 O O . VAL A 1 78 ? 18.412 2.655 -9.977 1.00 86.94 78 VAL A O 1
ATOM 613 N N . VAL A 1 79 ? 20.022 3.471 -8.646 1.00 86.75 79 VAL A N 1
ATOM 614 C CA . VAL A 1 79 ? 19.969 2.374 -7.668 1.00 86.75 79 VAL A CA 1
ATOM 615 C C . VAL A 1 79 ? 18.579 2.245 -7.037 1.00 86.75 79 VAL A C 1
ATOM 617 O O . VAL A 1 79 ? 18.133 1.129 -6.768 1.00 86.75 79 VAL A O 1
ATOM 620 N N . ARG A 1 80 ? 17.853 3.358 -6.843 1.00 88.56 80 ARG A N 1
ATOM 621 C CA . ARG A 1 80 ? 16.522 3.353 -6.215 1.00 88.56 80 ARG A CA 1
ATOM 622 C C . ARG A 1 80 ? 15.488 2.616 -7.062 1.00 88.56 80 ARG A C 1
ATOM 624 O O . ARG A 1 80 ? 14.657 1.913 -6.489 1.00 88.56 80 ARG A O 1
ATOM 631 N N . PHE A 1 81 ? 15.567 2.687 -8.395 1.00 90.50 81 PHE A N 1
ATOM 632 C CA . PHE A 1 81 ? 14.676 1.911 -9.270 1.00 90.50 81 PHE A CA 1
ATOM 633 C C . PHE A 1 81 ? 14.830 0.403 -9.034 1.00 90.50 81 PHE A C 1
ATOM 635 O O . PHE A 1 81 ? 13.839 -0.323 -8.919 1.00 90.50 81 PHE A O 1
ATOM 642 N N . GLY A 1 82 ? 16.066 -0.063 -8.838 1.00 89.19 82 GLY A N 1
ATOM 643 C CA . GLY A 1 82 ? 16.362 -1.468 -8.559 1.00 89.19 82 GLY A CA 1
ATOM 644 C C . GLY A 1 82 ? 15.888 -1.980 -7.192 1.00 89.19 82 GLY A C 1
ATOM 645 O O . GLY A 1 82 ? 15.881 -3.195 -6.976 1.00 89.19 82 GLY A O 1
ATOM 646 N N . LEU A 1 83 ? 15.477 -1.092 -6.281 1.00 90.12 83 LEU A N 1
ATOM 647 C CA . LEU A 1 83 ? 14.969 -1.446 -4.950 1.00 90.12 83 LEU A CA 1
ATOM 648 C C . LEU A 1 83 ? 13.442 -1.601 -4.903 1.00 90.12 83 LEU A C 1
ATOM 650 O O . LEU A 1 83 ? 12.915 -2.079 -3.902 1.00 90.12 83 LEU A O 1
ATOM 654 N N . VAL A 1 84 ? 12.726 -1.252 -5.977 1.00 89.06 84 VAL A N 1
ATOM 655 C CA . VAL A 1 84 ? 11.255 -1.315 -6.011 1.00 89.06 84 VAL A CA 1
ATOM 656 C C . VAL A 1 84 ? 10.752 -2.757 -6.092 1.00 89.06 84 VAL A C 1
ATOM 658 O O . VAL A 1 84 ? 9.917 -3.182 -5.296 1.00 89.06 84 VAL A O 1
ATOM 661 N N . CYS A 1 85 ? 11.234 -3.533 -7.067 1.00 87.69 85 CYS A N 1
ATOM 662 C CA . CYS A 1 85 ? 10.896 -4.950 -7.211 1.00 87.69 85 CYS A CA 1
ATOM 663 C C . CYS A 1 85 ? 11.886 -5.681 -8.133 1.00 87.69 85 CYS A C 1
ATOM 665 O O . CYS A 1 85 ? 12.706 -5.060 -8.810 1.00 87.69 85 CYS A O 1
ATOM 667 N N . ARG A 1 86 ? 11.770 -7.015 -8.230 1.00 90.06 86 ARG A N 1
ATOM 668 C CA . ARG A 1 86 ? 12.639 -7.839 -9.096 1.00 90.06 86 ARG A CA 1
ATOM 669 C C . ARG A 1 86 ? 12.570 -7.448 -10.576 1.00 90.06 86 ARG A C 1
ATOM 671 O O . ARG A 1 86 ? 13.588 -7.500 -11.254 1.00 90.06 86 ARG A O 1
ATOM 678 N N . MET A 1 87 ? 11.392 -7.078 -11.078 1.00 90.88 87 MET A N 1
ATOM 679 C CA . MET A 1 87 ? 11.213 -6.685 -12.480 1.00 90.88 87 MET A CA 1
ATOM 680 C C . MET A 1 87 ? 11.897 -5.347 -12.775 1.00 90.88 87 MET A C 1
ATOM 682 O O . MET A 1 87 ? 12.613 -5.243 -13.763 1.00 90.88 87 MET A O 1
ATOM 686 N N . TRP A 1 88 ? 11.740 -4.362 -11.885 1.00 92.44 88 TRP A N 1
ATOM 687 C CA . TRP A 1 88 ? 12.407 -3.065 -12.016 1.00 92.44 88 TRP A CA 1
ATOM 688 C C . TRP A 1 88 ? 13.916 -3.230 -11.931 1.00 92.44 88 TRP A C 1
ATOM 690 O O . TRP A 1 88 ? 14.619 -2.733 -12.794 1.00 92.44 88 TRP A O 1
ATOM 700 N N . ARG A 1 89 ? 14.410 -4.045 -10.992 1.00 93.31 89 ARG A N 1
ATOM 701 C CA . ARG A 1 89 ? 15.834 -4.385 -10.915 1.00 93.31 89 ARG A CA 1
ATOM 702 C C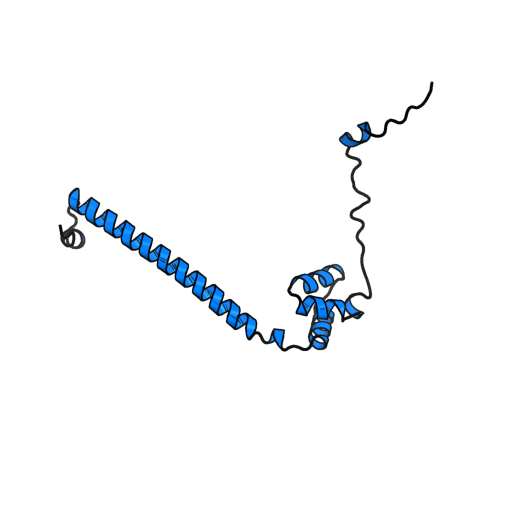 . ARG A 1 89 ? 16.376 -4.966 -12.219 1.00 93.31 89 ARG A C 1
ATOM 704 O O . ARG A 1 89 ? 17.460 -4.572 -12.630 1.00 93.31 89 ARG A O 1
ATOM 711 N N . LYS A 1 90 ? 15.644 -5.882 -12.864 1.00 93.50 90 LYS A N 1
ATOM 712 C CA . LYS A 1 90 ? 16.043 -6.424 -14.172 1.00 93.50 90 LYS A CA 1
ATOM 713 C C . LYS A 1 90 ? 16.097 -5.325 -15.231 1.00 93.50 90 LYS A C 1
ATOM 715 O O . LYS A 1 90 ? 17.144 -5.153 -15.833 1.00 93.50 90 LYS A O 1
ATOM 720 N N . ALA A 1 91 ? 15.031 -4.539 -15.382 1.00 93.50 91 ALA A N 1
ATOM 721 C CA . ALA A 1 91 ? 14.992 -3.438 -16.345 1.00 93.50 91 ALA A CA 1
ATOM 722 C C . ALA A 1 91 ? 16.120 -2.414 -16.112 1.00 93.50 91 ALA A C 1
ATOM 724 O O . ALA A 1 91 ? 16.826 -2.057 -17.052 1.00 93.50 91 ALA A O 1
ATOM 725 N N . THR A 1 92 ? 16.368 -2.007 -14.862 1.00 92.88 92 THR A N 1
ATOM 726 C CA . THR A 1 92 ? 17.462 -1.089 -14.513 1.00 92.88 92 THR A CA 1
ATOM 727 C C . THR A 1 92 ? 18.827 -1.674 -14.879 1.00 92.88 92 THR A C 1
ATOM 729 O O . THR A 1 92 ? 19.638 -0.976 -15.473 1.00 92.88 92 THR A O 1
ATOM 732 N N . LEU A 1 93 ? 19.100 -2.945 -14.558 1.00 92.44 93 LEU A N 1
ATOM 733 C CA . LEU A 1 93 ? 20.387 -3.586 -14.871 1.00 92.44 93 LEU A CA 1
ATOM 734 C C . LEU A 1 93 ? 20.581 -3.835 -16.374 1.00 92.44 93 LEU A C 1
ATOM 736 O O . LEU A 1 93 ? 21.701 -3.747 -16.864 1.00 92.44 93 LEU A O 1
ATOM 740 N N . SER A 1 94 ? 19.507 -4.141 -17.102 1.00 93.62 94 SER A N 1
ATOM 741 C CA . SER A 1 94 ? 19.544 -4.374 -18.550 1.00 93.62 94 SER A CA 1
ATOM 742 C C . SER A 1 94 ? 19.677 -3.082 -19.364 1.00 93.62 94 SER A C 1
ATOM 744 O O . SER A 1 94 ? 20.114 -3.122 -20.513 1.00 93.62 94 SER A O 1
ATOM 746 N N . THR A 1 95 ? 19.344 -1.932 -18.778 1.00 93.31 95 THR A N 1
ATOM 747 C CA . THR A 1 95 ? 19.430 -0.626 -19.443 1.00 93.31 95 THR A CA 1
ATOM 748 C C . THR A 1 95 ? 20.803 -0.004 -19.199 1.00 93.31 95 THR A C 1
ATOM 750 O O . THR A 1 95 ? 20.987 0.809 -18.296 1.00 93.31 95 THR A O 1
ATOM 753 N N . HIS A 1 96 ? 21.789 -0.397 -20.006 1.00 91.62 96 HIS A N 1
ATOM 754 C CA . HIS A 1 96 ? 23.189 0.041 -19.884 1.00 91.62 96 HIS A CA 1
ATOM 755 C C . HIS A 1 96 ? 23.370 1.570 -19.868 1.00 91.62 96 HIS A C 1
ATOM 757 O O . HIS A 1 96 ? 24.260 2.071 -19.186 1.00 91.62 96 HIS A O 1
ATOM 763 N N . GLN A 1 97 ? 22.505 2.314 -20.564 1.00 91.19 97 GLN A N 1
ATOM 764 C CA . GLN A 1 97 ? 22.527 3.780 -20.612 1.00 91.19 97 GLN A CA 1
ATOM 765 C C . GLN A 1 97 ? 22.321 4.434 -19.235 1.00 91.19 97 GLN A C 1
ATOM 767 O O . GLN A 1 97 ? 22.807 5.534 -19.008 1.00 91.19 97 GLN A O 1
ATOM 772 N N . LEU A 1 98 ? 21.669 3.749 -18.287 1.00 89.12 98 LEU A N 1
ATOM 773 C CA . LEU A 1 98 ? 21.525 4.237 -16.908 1.00 89.12 98 LEU A CA 1
ATOM 774 C C . LEU A 1 98 ? 22.838 4.186 -16.115 1.00 89.12 98 LEU A C 1
ATOM 776 O O . LEU A 1 98 ? 22.928 4.776 -15.043 1.00 89.12 98 LEU A O 1
ATOM 780 N N . TRP A 1 99 ? 23.841 3.463 -16.612 1.00 88.62 99 TRP A N 1
ATOM 781 C CA . TRP A 1 99 ? 25.097 3.184 -15.914 1.00 88.62 99 TRP A CA 1
ATOM 782 C C . TRP A 1 99 ? 26.310 3.790 -16.621 1.00 88.62 99 TRP A C 1
ATOM 784 O O . TRP A 1 99 ? 27.443 3.421 -16.316 1.00 88.62 99 TRP A O 1
ATOM 794 N N . THR A 1 100 ? 26.098 4.709 -17.568 1.00 88.06 100 THR A N 1
ATOM 795 C CA . THR A 1 100 ? 27.194 5.370 -18.297 1.00 88.06 100 THR A CA 1
ATOM 796 C C . THR A 1 100 ? 28.080 6.203 -17.382 1.00 88.06 100 THR A C 1
ATOM 798 O O . THR A 1 100 ? 29.264 6.364 -17.666 1.00 88.06 100 THR A O 1
ATOM 801 N N . THR A 1 101 ? 27.521 6.695 -16.275 1.00 82.31 101 THR A N 1
ATOM 802 C CA . THR A 1 101 ? 28.255 7.459 -15.273 1.00 82.31 101 THR A CA 1
ATOM 803 C C . THR A 1 101 ? 27.923 6.933 -13.883 1.00 82.31 101 THR A C 1
ATOM 805 O O . THR A 1 101 ? 26.756 6.761 -13.530 1.00 82.31 101 THR A O 1
ATOM 808 N N . ILE A 1 102 ? 28.964 6.625 -13.110 1.00 78.75 102 ILE A N 1
ATOM 809 C CA . ILE A 1 102 ? 28.843 6.106 -11.749 1.00 78.75 102 ILE A CA 1
ATOM 810 C C . ILE A 1 102 ? 29.672 6.996 -10.826 1.00 78.75 102 ILE A C 1
ATOM 812 O O . ILE A 1 102 ? 30.892 6.844 -10.720 1.00 78.75 102 ILE A O 1
ATOM 816 N N . ALA A 1 103 ? 29.006 7.903 -10.119 1.00 76.56 103 ALA A N 1
ATOM 817 C CA . ALA A 1 103 ? 29.610 8.644 -9.023 1.00 76.56 103 ALA A CA 1
ATOM 818 C C . ALA A 1 103 ? 29.836 7.736 -7.801 1.00 76.56 103 ALA A C 1
ATOM 820 O O . ALA A 1 103 ? 28.916 7.422 -7.042 1.00 76.56 103 ALA A O 1
ATOM 821 N N . ILE A 1 104 ? 31.090 7.350 -7.567 1.00 74.94 104 ILE A N 1
ATOM 822 C CA . ILE A 1 104 ? 31.507 6.718 -6.312 1.00 74.94 104 ILE A CA 1
ATOM 823 C C . ILE A 1 104 ? 31.867 7.832 -5.331 1.00 74.94 104 ILE A C 1
ATOM 825 O O . ILE A 1 104 ? 32.995 8.327 -5.305 1.00 74.94 104 ILE A O 1
ATOM 829 N N . SER A 1 105 ? 30.906 8.252 -4.510 1.00 71.69 105 SER A N 1
ATOM 830 C CA . SER A 1 105 ? 31.204 9.153 -3.400 1.00 71.69 105 SER A CA 1
ATOM 831 C C . SER A 1 105 ? 32.017 8.400 -2.347 1.00 71.69 105 SER A C 1
ATOM 833 O O . SER A 1 105 ? 31.604 7.357 -1.833 1.00 71.69 105 SER A O 1
ATOM 835 N N . LYS A 1 106 ? 33.197 8.927 -2.032 1.00 64.94 106 LYS A N 1
ATOM 836 C CA . LYS A 1 106 ? 34.145 8.332 -1.095 1.00 64.94 106 LYS A CA 1
ATOM 837 C C . LYS A 1 106 ? 33.646 8.468 0.347 1.00 64.94 106 LYS A C 1
ATOM 839 O O . LYS A 1 106 ? 34.055 9.375 1.057 1.00 64.94 106 LYS A O 1
ATOM 844 N N . TRP A 1 107 ? 32.826 7.533 0.818 1.00 63.22 107 TRP A N 1
ATOM 845 C CA . TRP A 1 107 ? 32.427 7.447 2.235 1.00 63.22 107 TRP A CA 1
ATOM 846 C C . TRP A 1 107 ? 33.547 6.918 3.164 1.00 63.22 107 TRP A C 1
ATOM 848 O O . TRP A 1 107 ? 33.278 6.506 4.283 1.00 63.22 107 TRP A O 1
ATOM 858 N N . LEU A 1 108 ? 34.807 6.890 2.702 1.00 54.94 108 LEU A N 1
ATOM 859 C CA . LEU A 1 108 ? 35.924 6.156 3.322 1.00 54.94 108 LEU A CA 1
ATOM 860 C C . LEU A 1 108 ? 37.252 6.947 3.404 1.00 54.94 108 LEU A C 1
ATOM 862 O O . LEU A 1 108 ? 38.315 6.343 3.480 1.00 54.94 108 LEU A O 1
ATOM 866 N N . LEU A 1 109 ? 37.238 8.287 3.389 1.00 52.97 109 LEU A N 1
ATOM 867 C CA . LEU A 1 109 ? 38.392 9.073 3.896 1.00 52.97 109 LEU A CA 1
ATOM 868 C C . LEU A 1 109 ? 38.105 9.873 5.161 1.00 52.97 109 LEU A C 1
ATOM 870 O O . LEU A 1 109 ? 39.023 10.446 5.731 1.00 52.97 109 LEU A O 1
ATOM 874 N N . THR A 1 110 ? 36.861 9.883 5.614 1.00 49.12 110 THR A N 1
ATOM 875 C CA . THR A 1 110 ? 36.469 10.461 6.897 1.00 49.12 110 THR A CA 1
ATOM 876 C C . THR A 1 110 ? 35.875 9.367 7.773 1.00 49.12 110 THR A C 1
ATOM 878 O O . THR A 1 110 ? 34.849 9.557 8.416 1.00 49.12 110 THR A O 1
ATOM 881 N N . PHE A 1 111 ? 36.532 8.202 7.835 1.00 52.34 111 PHE A N 1
ATOM 882 C CA . PHE A 1 111 ? 36.772 7.706 9.183 1.00 52.34 111 PHE A CA 1
ATOM 883 C C . PHE A 1 111 ? 37.689 8.760 9.783 1.00 52.34 111 PHE A C 1
ATOM 885 O O . PHE A 1 111 ? 38.896 8.744 9.547 1.00 52.34 111 PHE A O 1
ATOM 892 N N . ASP A 1 112 ? 37.076 9.743 10.448 1.00 51.59 112 ASP A N 1
ATOM 893 C CA . ASP A 1 112 ? 37.748 10.452 11.519 1.00 51.59 112 ASP A CA 1
ATOM 894 C C . ASP A 1 112 ? 38.537 9.383 12.262 1.00 51.59 112 ASP A C 1
ATOM 896 O O . ASP A 1 112 ? 37.976 8.365 12.687 1.00 51.59 112 ASP A O 1
ATOM 900 N N . LEU A 1 113 ? 39.851 9.564 12.315 1.00 55.94 113 LEU A N 1
ATOM 901 C CA . LEU A 1 113 ? 40.679 8.879 13.282 1.00 55.94 113 LEU A CA 1
ATOM 902 C C . LEU A 1 113 ? 40.125 9.305 14.641 1.00 55.94 113 LEU A C 1
ATOM 904 O O . LEU A 1 113 ? 40.595 10.277 15.224 1.00 55.94 113 LEU A O 1
ATOM 908 N N . ASP A 1 114 ? 39.069 8.632 15.102 1.00 53.50 114 ASP A N 1
ATOM 909 C CA . ASP A 1 114 ? 38.559 8.792 16.448 1.00 53.50 114 ASP A CA 1
ATOM 910 C C . ASP A 1 114 ? 39.766 8.493 17.345 1.00 53.50 114 ASP A C 1
ATOM 912 O O . ASP A 1 114 ? 40.314 7.381 17.283 1.00 53.50 114 ASP A O 1
ATOM 916 N N . PRO A 1 115 ? 40.236 9.474 18.137 1.00 56.28 115 PRO A N 1
ATOM 917 C CA . PRO A 1 115 ? 41.440 9.322 18.943 1.00 56.28 115 PRO A CA 1
ATOM 918 C C . PRO A 1 115 ? 41.377 8.110 19.878 1.00 56.28 115 PRO A C 1
ATOM 920 O O . PRO A 1 115 ? 42.413 7.613 20.315 1.00 56.28 115 PRO A O 1
ATOM 923 N N . ARG A 1 116 ? 40.175 7.583 20.148 1.00 56.56 116 ARG A N 1
ATOM 924 C CA . ARG A 1 116 ? 39.958 6.372 20.947 1.00 56.56 116 ARG A CA 1
ATOM 925 C C . ARG A 1 116 ? 40.507 5.093 20.306 1.00 56.56 116 ARG A C 1
ATOM 927 O O . ARG A 1 116 ? 40.753 4.137 21.035 1.00 56.56 116 ARG A O 1
ATOM 934 N N . TYR A 1 117 ? 40.754 5.065 18.993 1.00 54.59 117 TYR A N 1
ATOM 935 C CA . TYR A 1 117 ? 41.366 3.914 18.308 1.00 54.59 117 TYR A CA 1
ATOM 936 C C . TYR A 1 117 ? 42.865 4.082 18.016 1.00 54.59 117 TYR A C 1
ATOM 938 O O . TYR A 1 117 ? 43.516 3.117 17.612 1.00 54.59 117 TYR A O 1
ATOM 946 N N . LEU A 1 118 ? 43.454 5.254 18.292 1.00 55.53 118 LEU A N 1
ATOM 947 C CA . LEU A 1 118 ? 44.905 5.469 18.172 1.00 55.53 118 LEU A CA 1
ATOM 948 C C . LEU A 1 118 ? 45.718 4.734 19.257 1.00 55.53 118 LEU A C 1
ATOM 950 O O . LEU A 1 118 ? 46.929 4.596 19.120 1.00 55.53 118 LEU A O 1
ATOM 954 N N . GLY A 1 119 ? 45.066 4.194 20.293 1.00 54.78 119 GLY A N 1
ATOM 955 C CA . GLY A 1 119 ? 45.710 3.380 21.332 1.00 54.78 119 GLY A CA 1
ATOM 956 C C . GLY A 1 119 ? 46.109 1.958 20.908 1.00 54.78 119 GLY A C 1
ATOM 957 O O . GLY A 1 119 ? 46.768 1.271 21.682 1.00 54.78 119 GLY A O 1
ATOM 958 N N . TYR A 1 120 ? 45.732 1.503 19.705 1.00 55.22 120 TYR A N 1
ATOM 959 C CA . TYR A 1 120 ? 46.003 0.132 19.235 1.00 55.22 120 TYR A CA 1
ATOM 960 C C . TYR A 1 120 ? 47.101 0.021 18.170 1.00 55.22 120 TYR A C 1
ATOM 962 O O . TYR A 1 120 ? 47.474 -1.088 17.793 1.00 55.22 120 TYR A O 1
ATOM 970 N N . LEU A 1 121 ? 47.672 1.139 17.713 1.00 52.06 121 LEU A N 1
ATOM 971 C CA . LEU A 1 121 ? 48.878 1.130 16.884 1.00 52.06 121 LEU A CA 1
ATOM 972 C C . LEU A 1 121 ? 50.092 1.377 17.777 1.00 52.06 121 LEU A C 1
ATOM 974 O O . LEU A 1 121 ? 50.671 2.459 17.800 1.00 52.06 121 LEU A O 1
ATOM 978 N N . GLY A 1 122 ? 50.450 0.338 18.533 1.00 54.34 122 GLY A N 1
ATOM 979 C CA . GLY A 1 122 ? 51.715 0.254 19.248 1.00 54.34 122 GLY A CA 1
ATOM 980 C C . GLY A 1 122 ? 52.882 0.289 18.266 1.00 54.34 122 GLY A C 1
ATOM 981 O O . GLY A 1 122 ? 53.342 -0.749 17.799 1.00 54.34 122 GLY A O 1
ATOM 982 N N . TRP A 1 123 ? 53.369 1.489 17.970 1.00 47.94 123 TRP A N 1
ATOM 983 C CA . TRP A 1 123 ? 54.692 1.687 17.401 1.00 47.94 123 TRP A CA 1
ATOM 984 C C . TRP A 1 123 ? 55.647 2.014 18.541 1.00 47.94 123 TRP A C 1
ATOM 986 O O . TRP A 1 123 ? 55.691 3.130 19.050 1.00 47.94 123 TRP A O 1
ATOM 996 N N . ASN A 1 124 ? 56.402 0.993 18.944 1.00 49.84 124 ASN A N 1
ATOM 997 C CA . ASN A 1 124 ? 57.675 1.170 19.625 1.00 49.84 124 ASN A CA 1
ATOM 998 C C . ASN A 1 124 ? 58.571 2.048 18.741 1.00 49.84 124 ASN A C 1
ATOM 1000 O O . ASN A 1 124 ? 58.915 1.639 17.630 1.00 49.84 124 ASN A O 1
ATOM 1004 N N . LEU A 1 125 ? 58.977 3.213 19.238 1.00 40.47 125 LEU A N 1
ATOM 1005 C CA . LEU A 1 125 ? 60.172 3.893 18.749 1.00 40.47 125 LEU A CA 1
ATOM 1006 C C . LEU A 1 125 ? 61.277 3.675 19.797 1.00 40.47 125 LEU A C 1
ATOM 1008 O O . LEU A 1 125 ? 61.030 3.960 20.971 1.00 40.47 125 LEU A O 1
ATOM 1012 N N . PRO A 1 126 ? 62.445 3.115 19.432 1.00 52.59 126 PRO A N 1
ATOM 1013 C CA . PRO A 1 126 ? 63.550 2.958 20.367 1.00 52.59 126 PRO A CA 1
ATOM 1014 C C . PRO A 1 126 ? 64.233 4.307 20.654 1.00 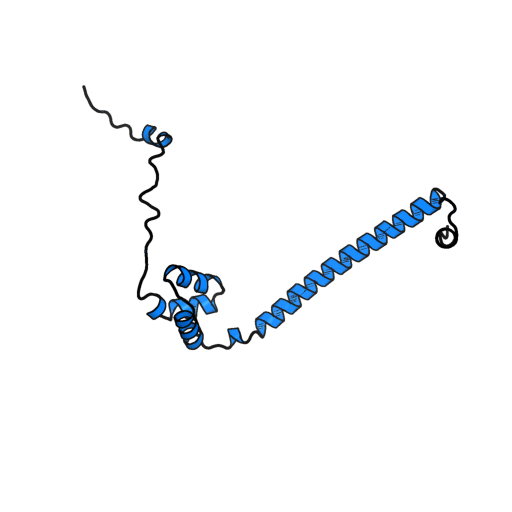52.59 126 PRO A C 1
ATOM 1016 O O . PRO A 1 126 ? 64.060 5.260 19.897 1.00 52.59 126 PRO A O 1
ATOM 1019 N N . ALA A 1 127 ? 64.957 4.303 21.779 1.00 51.84 127 ALA A N 1
ATOM 1020 C CA . ALA A 1 127 ? 65.601 5.394 22.522 1.00 51.84 127 ALA A CA 1
ATOM 1021 C C . ALA A 1 127 ? 66.229 6.545 21.720 1.00 51.84 127 ALA A C 1
ATOM 1023 O O . ALA A 1 127 ? 66.911 6.273 20.706 1.00 51.84 127 ALA A O 1
#

pLDDT: mean 83.06, std 15.57, range [40.47, 98.62]

InterPro domains:
  IPR001810 F-box domain [PF12937] (57-104)
  IPR036047 F-box-like domain superfamily [SSF81383] (56-126)

Secondary structure (DSSP, 8-state):
--GGGGGT--PPPPHHHHHHHHHHHHHHHHHHHHHHHHHHHHHHHHHHHHHHH-GGGGS-HHHHHHHHHHH--SGGGHHHHTTT-HHHHHHHHH-GGGGS------TTS-----GGGGGG---PPP-

Foldseek 3Di:
DDCVVVVVDVDDDDPVSVVVVVVVVVVVVVVVVVVVVVVVVVVVVVVVVCVVVDPVVVDPLQVLLVVCVVVDPDLVCLVVQLVPDVSSVVSSVVNCVSVPDHDDDCPDPPPPVPVVVVVPPDDDDDD